Protein AF-A0A8E2DG62-F1 (afdb_monomer_lite)

Sequence (122 aa):
MPTDIDVSTGKCPVEGCCYVQAKGRSPDFKRHLATHTAALVPDKWICCGLPIQDARERGVHVSRDTVPREYEGIPMVGGCGQRFSRQDALKRHLDQGKGCIGKVDAPYLRGNQEKSAEKKSR

pLDDT: mean 80.9, std 11.8, range [37.38, 93.19]

Foldseek 3Di:
DDDDDPCPFQADPDPPDRDRDPPSPPVVSVLVNCVVCVVVDPQLAWLQAAFPVVCVVVVNDDDPPFQFDDDPNTTGDQGPGDGDSDLVVSVVVVVVDPRGRHDSCDCSRNNNVVVVVVVVVD

Organism: NCBI:txid1052685

Structure (mmCIF, N/CA/C/O backbone):
data_AF-A0A8E2DG62-F1
#
_entry.id   AF-A0A8E2DG62-F1
#
loop_
_atom_site.group_PDB
_atom_site.id
_atom_site.type_symbol
_atom_site.label_atom_id
_atom_site.label_alt_id
_atom_site.label_comp_id
_atom_site.label_asym_id
_atom_site.label_entity_id
_atom_site.label_seq_id
_atom_site.pdbx_PDB_ins_code
_atom_site.Cartn_x
_atom_site.Cartn_y
_atom_site.Cartn_z
_atom_site.occupancy
_atom_site.B_iso_or_equiv
_atom_site.auth_seq_id
_atom_site.auth_comp_id
_atom_site.auth_asym_id
_atom_site.auth_atom_id
_atom_site.pdbx_PDB_model_num
ATOM 1 N N . MET A 1 1 ? 12.769 13.990 -26.063 1.00 37.38 1 MET A N 1
ATOM 2 C CA . MET A 1 1 ? 13.440 12.802 -26.625 1.00 37.38 1 MET A CA 1
ATOM 3 C C . MET A 1 1 ? 12.418 11.668 -26.672 1.00 37.38 1 MET A C 1
ATOM 5 O O . MET A 1 1 ? 12.280 10.979 -25.669 1.00 37.38 1 MET A O 1
ATOM 9 N N . PRO A 1 2 ? 11.606 11.546 -27.735 1.00 59.84 2 PRO A N 1
ATOM 10 C CA . PRO A 1 2 ? 10.681 10.432 -27.895 1.00 59.84 2 PRO A CA 1
ATOM 11 C C . PRO A 1 2 ? 11.315 9.375 -28.806 1.00 59.84 2 PRO A C 1
ATOM 13 O O . PRO A 1 2 ? 11.714 9.691 -29.922 1.00 59.84 2 PRO A O 1
ATOM 16 N N . THR A 1 3 ? 11.403 8.134 -28.343 1.00 46.22 3 THR A N 1
ATOM 17 C CA . THR A 1 3 ? 11.616 6.984 -29.228 1.00 46.22 3 THR A CA 1
ATOM 18 C C . THR A 1 3 ? 10.725 5.857 -28.752 1.00 46.22 3 THR A C 1
ATOM 20 O O . THR A 1 3 ? 10.781 5.430 -27.597 1.00 46.22 3 THR A O 1
ATOM 23 N N . ASP A 1 4 ? 9.858 5.470 -29.666 1.00 46.81 4 ASP A N 1
ATOM 24 C CA . ASP A 1 4 ? 8.853 4.433 -29.609 1.00 46.81 4 ASP A CA 1
ATOM 25 C C . ASP A 1 4 ? 9.360 3.157 -28.925 1.00 46.81 4 ASP A C 1
ATOM 27 O O . ASP A 1 4 ? 10.422 2.620 -29.238 1.00 46.81 4 ASP A O 1
ATOM 31 N N . ILE A 1 5 ? 8.588 2.673 -27.952 1.00 52.69 5 ILE A N 1
ATOM 32 C CA . ILE A 1 5 ? 8.868 1.424 -27.248 1.00 52.69 5 ILE A CA 1
ATOM 33 C C . ILE A 1 5 ? 8.535 0.291 -28.224 1.00 52.69 5 ILE A C 1
ATOM 35 O O . ILE A 1 5 ? 7.367 -0.071 -28.370 1.00 52.69 5 ILE A O 1
ATOM 39 N N . ASP A 1 6 ? 9.537 -0.268 -28.905 1.00 52.50 6 ASP A N 1
ATOM 40 C CA . ASP A 1 6 ? 9.357 -1.470 -29.722 1.00 52.50 6 ASP A CA 1
ATOM 41 C C . ASP A 1 6 ? 9.124 -2.686 -28.810 1.00 52.50 6 ASP A C 1
ATOM 43 O O . ASP A 1 6 ? 10.039 -3.365 -28.347 1.00 52.50 6 ASP A O 1
ATOM 47 N N . VAL A 1 7 ? 7.851 -2.954 -28.514 1.00 53.94 7 VAL A N 1
ATOM 48 C CA . VAL A 1 7 ? 7.387 -4.100 -27.711 1.00 53.94 7 VAL A CA 1
ATOM 49 C C . VAL A 1 7 ? 7.523 -5.432 -28.487 1.00 53.94 7 VAL A C 1
ATOM 51 O O . VAL A 1 7 ? 7.083 -6.472 -28.002 1.00 53.94 7 VAL A O 1
ATOM 54 N N . SER A 1 8 ? 8.134 -5.457 -29.681 1.00 56.84 8 SER A N 1
ATOM 55 C CA . SER A 1 8 ? 8.142 -6.643 -30.556 1.00 56.84 8 SER A CA 1
ATOM 56 C C . SER A 1 8 ? 9.159 -7.722 -30.147 1.00 56.84 8 SER A C 1
ATOM 58 O O . SER A 1 8 ? 8.925 -8.907 -30.379 1.00 56.84 8 SER A O 1
ATOM 60 N N . THR A 1 9 ? 10.252 -7.355 -29.466 1.00 66.50 9 THR A N 1
ATOM 61 C CA . THR A 1 9 ? 11.336 -8.294 -29.095 1.00 66.50 9 THR A CA 1
ATOM 62 C C . THR A 1 9 ? 11.277 -8.802 -27.651 1.00 66.50 9 THR A C 1
ATOM 64 O O . THR A 1 9 ? 12.061 -9.672 -27.267 1.00 66.50 9 THR A O 1
ATOM 67 N N . GLY A 1 10 ? 10.376 -8.262 -26.822 1.00 68.50 10 GLY A N 1
ATOM 68 C CA . GLY A 1 10 ? 10.283 -8.593 -25.395 1.00 68.50 10 GLY A CA 1
ATOM 69 C C . GLY A 1 10 ? 11.506 -8.178 -24.561 1.00 68.50 10 GLY A C 1
ATOM 70 O O . GLY A 1 10 ? 11.588 -8.544 -23.387 1.00 68.50 10 GLY A O 1
ATOM 71 N N . LYS A 1 11 ? 12.464 -7.440 -25.137 1.00 82.62 11 LYS A N 1
ATOM 72 C CA . LYS A 1 11 ? 13.633 -6.897 -24.432 1.00 82.62 11 LYS A CA 1
ATOM 73 C C . LYS A 1 11 ? 13.261 -5.611 -23.706 1.00 82.62 11 LYS A C 1
ATOM 75 O O . LYS A 1 11 ? 12.497 -4.805 -24.226 1.00 82.62 11 LYS A O 1
ATOM 80 N N . CYS A 1 12 ? 13.796 -5.418 -22.504 1.00 83.88 12 CYS A N 1
ATOM 81 C CA . CYS A 1 12 ? 13.637 -4.155 -21.794 1.00 83.88 12 CYS A CA 1
ATOM 82 C C . CYS A 1 12 ? 14.317 -3.014 -22.580 1.00 83.88 12 CYS A C 1
ATOM 84 O O . CYS A 1 12 ? 15.464 -3.186 -22.986 1.00 83.88 12 CYS A O 1
ATOM 86 N N . PRO A 1 13 ? 13.654 -1.859 -22.777 1.00 83.12 13 PRO A N 1
ATOM 87 C CA . PRO A 1 13 ? 14.220 -0.706 -23.476 1.00 83.12 13 PRO A CA 1
ATOM 88 C C . PRO A 1 13 ? 15.139 0.149 -22.587 1.00 83.12 13 PRO A C 1
ATOM 90 O O . PRO A 1 13 ? 15.625 1.183 -23.028 1.00 83.12 13 PRO A O 1
ATOM 93 N N . VAL A 1 14 ? 15.322 -0.211 -21.312 1.00 83.50 14 VAL A N 1
ATOM 94 C CA . VAL A 1 14 ? 16.161 0.562 -20.392 1.00 83.50 14 VAL A CA 1
ATOM 95 C C . VAL A 1 14 ? 17.626 0.205 -20.609 1.00 83.50 14 VAL A C 1
ATOM 97 O O . VAL A 1 14 ? 18.018 -0.951 -20.444 1.00 83.50 14 VAL A O 1
ATOM 100 N N . GLU A 1 15 ? 18.432 1.217 -20.922 1.00 82.00 15 GLU A N 1
ATOM 101 C CA . GLU A 1 15 ? 19.881 1.097 -21.078 1.00 82.00 15 GLU A CA 1
ATOM 102 C C . GLU A 1 15 ? 20.523 0.423 -19.856 1.00 82.00 15 GLU A C 1
ATOM 104 O O .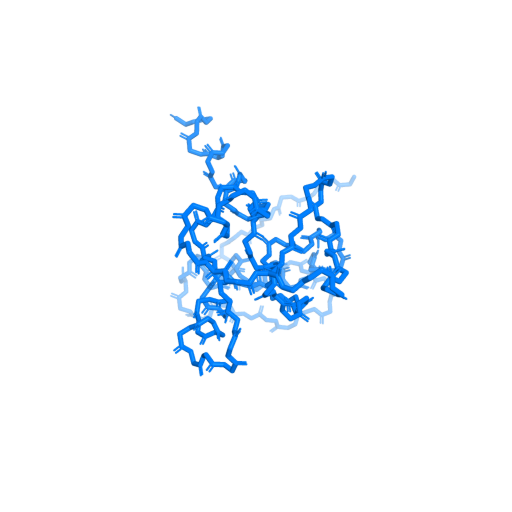 GLU A 1 15 ? 20.283 0.798 -18.706 1.00 82.00 15 GLU A O 1
ATOM 109 N N . GLY A 1 16 ? 21.325 -0.615 -20.104 1.00 83.12 16 GLY A N 1
ATOM 110 C CA . GLY A 1 16 ? 21.957 -1.424 -19.057 1.00 83.12 16 GLY A CA 1
ATOM 111 C C . GLY A 1 16 ? 21.060 -2.499 -18.426 1.00 83.12 16 GLY A C 1
ATOM 112 O O . GLY A 1 16 ? 21.520 -3.229 -17.547 1.00 83.12 16 GLY A O 1
ATOM 113 N N . CYS A 1 17 ? 19.805 -2.653 -18.864 1.00 84.94 17 CYS A N 1
ATOM 114 C CA . CYS A 1 17 ? 18.937 -3.739 -18.417 1.00 84.94 17 CYS A CA 1
ATOM 115 C C . CYS A 1 17 ? 18.958 -4.932 -19.385 1.00 84.94 17 CYS A C 1
ATOM 117 O O . CYS A 1 17 ? 18.419 -4.875 -20.486 1.00 84.94 17 CYS A O 1
ATOM 119 N N . CYS A 1 18 ? 19.489 -6.072 -18.940 1.00 84.00 18 CYS A N 1
ATOM 120 C CA . CYS A 1 18 ? 19.540 -7.302 -19.742 1.00 84.00 18 CYS A CA 1
ATOM 121 C C . CYS A 1 18 ? 18.248 -8.145 -19.689 1.00 84.00 18 CYS A C 1
ATOM 123 O O . CYS A 1 18 ? 18.263 -9.324 -20.047 1.00 84.00 18 CYS A O 1
ATOM 125 N N . TYR A 1 19 ? 17.135 -7.600 -19.190 1.00 83.00 19 TYR A N 1
ATOM 126 C CA . TYR A 1 19 ? 15.902 -8.369 -19.036 1.00 83.00 19 TYR A CA 1
ATOM 127 C C . TYR A 1 19 ? 15.232 -8.636 -20.386 1.00 83.00 19 TYR A C 1
ATOM 129 O O . TYR A 1 19 ? 14.958 -7.715 -21.157 1.00 83.00 19 TYR A O 1
ATOM 137 N N . VAL A 1 20 ? 14.901 -9.905 -20.635 1.00 82.75 20 VAL A N 1
ATOM 138 C CA . VAL A 1 20 ? 14.165 -10.347 -21.824 1.00 82.75 20 VAL A CA 1
ATOM 139 C C . VAL A 1 20 ? 12.993 -11.220 -21.401 1.00 82.75 20 VAL A C 1
ATOM 141 O O . VAL A 1 20 ? 13.143 -12.216 -20.689 1.00 82.75 20 VAL A O 1
ATOM 144 N N . GLN A 1 21 ? 11.797 -10.851 -21.843 1.00 77.31 21 GLN A N 1
ATOM 145 C CA . GLN A 1 21 ? 10.563 -11.522 -21.484 1.00 77.31 21 GLN A CA 1
ATOM 146 C C . GLN A 1 21 ? 10.304 -12.725 -22.399 1.00 77.31 21 GLN A C 1
ATOM 148 O O . GLN A 1 21 ? 9.565 -12.646 -23.372 1.00 77.31 21 GLN A O 1
ATOM 153 N N . ALA A 1 22 ? 10.873 -13.879 -22.049 1.00 72.00 22 ALA A N 1
ATOM 154 C CA . ALA A 1 22 ? 10.855 -15.080 -22.895 1.00 72.00 22 ALA A CA 1
ATOM 155 C C . ALA A 1 22 ? 9.456 -15.632 -23.253 1.00 72.00 22 ALA A C 1
ATOM 157 O O . ALA A 1 22 ? 9.323 -16.392 -24.204 1.00 72.00 22 ALA A O 1
ATOM 158 N N . LYS A 1 23 ? 8.412 -15.303 -22.476 1.00 70.19 23 LYS A N 1
ATOM 159 C CA . LYS A 1 23 ? 7.073 -15.918 -22.59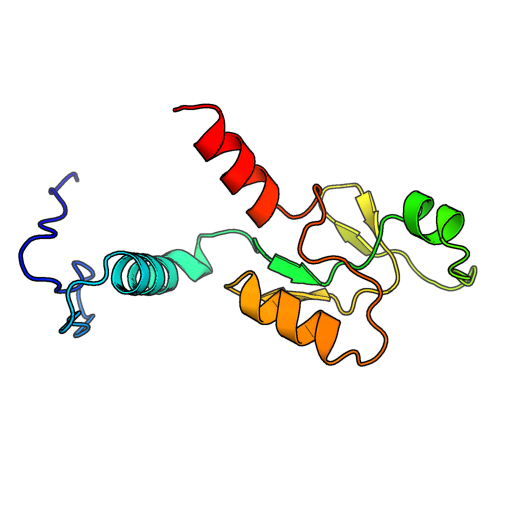4 1.00 70.19 23 LYS A CA 1
ATOM 160 C C . LYS A 1 23 ? 5.980 -14.980 -23.121 1.00 70.19 23 LYS A C 1
ATOM 162 O O . LYS A 1 23 ? 4.810 -15.336 -23.020 1.00 70.19 23 LYS A O 1
ATOM 167 N N . GLY A 1 24 ? 6.312 -13.771 -23.584 1.00 67.75 24 GLY A N 1
ATOM 168 C CA . GLY A 1 24 ? 5.364 -12.827 -24.212 1.00 67.75 24 GLY A CA 1
ATOM 169 C C . GLY A 1 24 ? 4.171 -12.344 -23.359 1.00 67.75 24 GLY A C 1
ATOM 170 O O . GLY A 1 24 ? 3.375 -11.525 -23.804 1.00 67.75 24 GLY A O 1
ATOM 171 N N . ARG A 1 25 ? 4.014 -12.818 -22.116 1.00 74.00 25 ARG A N 1
ATOM 172 C CA . ARG A 1 25 ? 3.050 -12.302 -21.132 1.00 74.00 25 ARG A CA 1
ATOM 173 C C . ARG A 1 25 ? 3.282 -10.822 -20.812 1.00 74.00 25 ARG A C 1
ATOM 175 O O . ARG A 1 25 ? 4.023 -10.492 -19.887 1.00 74.00 25 ARG A O 1
ATOM 182 N N . SER A 1 26 ? 2.541 -9.954 -21.487 1.00 75.62 26 SER A N 1
ATOM 183 C CA . SER A 1 26 ? 2.559 -8.501 -21.292 1.00 75.62 26 SER A CA 1
ATOM 184 C C . SER A 1 26 ? 2.490 -8.043 -19.819 1.00 75.62 26 SER A C 1
ATOM 186 O O . SER A 1 26 ? 3.162 -7.066 -19.487 1.00 75.62 26 SER A O 1
ATOM 188 N N . PRO A 1 27 ? 1.756 -8.713 -18.895 1.00 78.12 27 PRO A N 1
ATOM 189 C CA . PRO A 1 27 ? 1.754 -8.332 -17.479 1.00 78.12 27 PRO A CA 1
ATOM 190 C C . PRO A 1 27 ? 3.120 -8.448 -16.790 1.00 78.12 27 PRO A C 1
ATOM 192 O O . PRO A 1 27 ? 3.457 -7.609 -15.955 1.00 78.12 27 PRO A O 1
ATOM 195 N N . ASP A 1 28 ? 3.920 -9.462 -17.136 1.00 79.50 28 ASP A N 1
ATOM 196 C CA . ASP A 1 28 ? 5.255 -9.644 -16.558 1.00 79.50 28 ASP A CA 1
ATOM 197 C C . ASP A 1 28 ? 6.220 -8.569 -17.057 1.00 79.50 28 ASP A C 1
ATOM 199 O O . ASP A 1 28 ? 6.987 -8.022 -16.265 1.00 79.50 28 ASP A O 1
ATOM 203 N N . PHE A 1 29 ? 6.129 -8.214 -18.340 1.00 81.94 29 PHE A N 1
ATOM 204 C CA . PHE A 1 29 ? 6.944 -7.152 -18.919 1.00 81.94 29 PHE A CA 1
ATOM 205 C C . PHE A 1 29 ? 6.588 -5.777 -18.353 1.00 81.94 29 PHE A C 1
ATOM 207 O O . PHE A 1 29 ? 7.471 -5.055 -17.900 1.00 81.94 29 PHE A O 1
ATOM 214 N N . LYS A 1 30 ? 5.293 -5.443 -18.249 1.00 80.56 30 LYS A N 1
ATOM 215 C CA . LYS A 1 30 ? 4.846 -4.205 -17.585 1.00 80.56 30 LYS A CA 1
ATOM 216 C C . LYS A 1 30 ? 5.334 -4.124 -16.137 1.00 80.56 30 LYS A C 1
ATOM 218 O O . LYS A 1 30 ? 5.801 -3.076 -15.700 1.00 80.56 30 LYS A O 1
ATOM 223 N N . ARG A 1 31 ? 5.262 -5.233 -15.392 1.00 80.56 31 ARG A N 1
ATOM 224 C CA . ARG A 1 31 ? 5.777 -5.317 -14.015 1.00 80.56 31 ARG A CA 1
ATOM 225 C C . ARG A 1 31 ? 7.287 -5.102 -13.955 1.00 80.56 31 ARG A C 1
ATOM 227 O O . ARG A 1 31 ? 7.771 -4.463 -13.025 1.00 80.56 31 ARG A O 1
ATOM 234 N N . HIS A 1 32 ? 8.02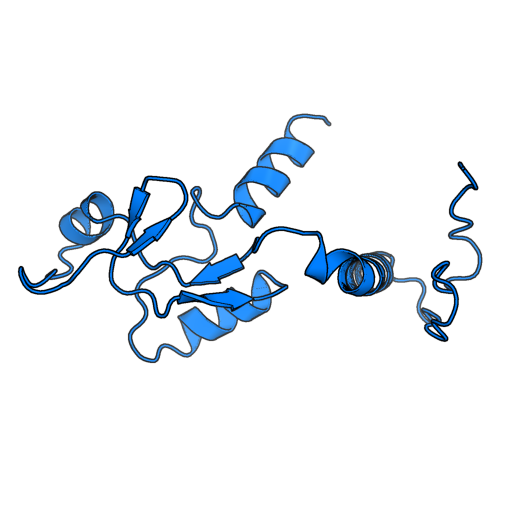3 -5.640 -14.920 1.00 85.25 32 HIS A N 1
ATOM 235 C CA . HIS A 1 32 ? 9.455 -5.418 -15.020 1.00 85.25 32 HIS A CA 1
ATOM 236 C C . HIS A 1 32 ? 9.774 -3.932 -15.251 1.00 85.25 32 HIS A C 1
ATOM 238 O O . HIS A 1 32 ? 10.504 -3.350 -14.453 1.00 85.25 32 HIS A O 1
ATOM 244 N N . LEU A 1 33 ? 9.145 -3.294 -16.245 1.00 82.19 33 LEU A N 1
ATOM 245 C CA . LEU A 1 33 ? 9.322 -1.861 -16.524 1.00 82.19 33 LEU A CA 1
ATOM 246 C C . LEU A 1 33 ? 9.018 -0.986 -15.301 1.00 82.19 33 LEU A C 1
ATOM 248 O O . LEU A 1 33 ? 9.763 -0.055 -15.003 1.00 82.19 33 LEU A O 1
ATOM 252 N N . ALA A 1 34 ? 7.982 -1.337 -14.533 1.00 79.88 34 ALA A N 1
ATOM 253 C CA . ALA A 1 34 ? 7.630 -0.627 -13.305 1.00 79.88 34 ALA A CA 1
ATOM 254 C C . ALA A 1 34 ? 8.743 -0.644 -12.238 1.00 79.88 34 ALA A C 1
ATOM 256 O O . ALA A 1 34 ? 8.749 0.219 -11.365 1.00 79.88 34 ALA A O 1
ATOM 257 N N . THR A 1 35 ? 9.692 -1.586 -12.303 1.00 82.44 35 THR A N 1
ATOM 258 C CA . THR A 1 35 ? 10.854 -1.628 -11.396 1.00 82.44 35 THR A CA 1
ATOM 259 C C . THR A 1 35 ? 11.828 -0.488 -11.687 1.00 82.44 35 THR A C 1
ATOM 261 O O . THR A 1 35 ? 12.392 0.079 -10.758 1.00 82.44 35 THR A O 1
ATOM 264 N N . HIS A 1 36 ? 11.975 -0.092 -12.953 1.00 83.62 36 HIS A N 1
ATOM 265 C CA . HIS A 1 36 ? 12.835 1.030 -13.336 1.00 83.62 36 HIS A CA 1
ATOM 266 C C . HIS A 1 36 ? 12.260 2.375 -12.899 1.00 83.62 36 HIS A C 1
ATOM 268 O O . HIS A 1 36 ? 12.996 3.270 -12.498 1.00 83.62 36 HIS A O 1
ATOM 274 N N . THR A 1 37 ? 10.935 2.502 -12.908 1.00 74.44 37 THR A N 1
ATOM 275 C CA . THR A 1 37 ? 10.253 3.709 -12.438 1.00 74.44 37 THR A CA 1
ATOM 276 C C . THR A 1 37 ? 9.911 3.657 -10.950 1.00 74.44 37 THR A C 1
ATOM 278 O O . THR A 1 37 ? 9.355 4.619 -10.439 1.00 74.44 37 THR A O 1
ATOM 281 N N . ALA A 1 38 ? 10.216 2.571 -10.230 1.00 69.56 38 ALA A N 1
ATOM 282 C CA . ALA A 1 38 ? 9.764 2.375 -8.849 1.00 69.56 38 ALA A CA 1
ATOM 283 C C . ALA A 1 38 ? 10.226 3.488 -7.897 1.00 69.56 38 ALA A C 1
ATOM 285 O O . ALA A 1 38 ? 9.485 3.854 -6.996 1.00 69.56 38 ALA A O 1
ATOM 286 N N . ALA A 1 39 ? 11.413 4.058 -8.125 1.00 66.25 39 ALA A N 1
ATOM 287 C CA . ALA A 1 39 ? 11.933 5.175 -7.333 1.00 66.25 39 ALA A CA 1
ATOM 288 C C . ALA A 1 39 ? 11.233 6.516 -7.624 1.00 66.25 39 ALA A C 1
ATOM 290 O O . ALA A 1 39 ? 11.225 7.405 -6.779 1.00 66.25 39 ALA A O 1
ATOM 291 N N . LEU A 1 40 ? 10.651 6.664 -8.817 1.00 67.81 40 LEU A N 1
ATOM 292 C CA . LEU A 1 40 ? 9.930 7.865 -9.253 1.00 67.81 40 LEU A CA 1
ATOM 293 C C . LEU A 1 40 ? 8.434 7.780 -8.950 1.00 67.81 40 LEU A C 1
ATOM 295 O O . LEU A 1 40 ? 7.712 8.772 -9.028 1.00 67.81 40 LEU A O 1
ATOM 299 N N . VAL A 1 41 ? 7.958 6.575 -8.652 1.00 66.00 41 VAL A N 1
ATOM 300 C CA . VAL A 1 41 ? 6.549 6.289 -8.480 1.00 66.00 41 VAL A CA 1
ATOM 301 C C . VAL A 1 41 ? 6.225 6.312 -6.985 1.00 66.00 41 VAL A C 1
ATOM 303 O O . VAL A 1 41 ? 6.809 5.551 -6.217 1.00 66.00 41 VAL A O 1
ATOM 306 N N . PRO A 1 42 ? 5.281 7.160 -6.559 1.00 66.56 42 PRO A N 1
ATOM 307 C CA . PRO A 1 42 ? 4.857 7.232 -5.167 1.00 66.56 42 PRO A CA 1
ATOM 308 C C . PRO A 1 42 ? 4.305 5.885 -4.683 1.00 66.56 42 PRO A C 1
ATOM 310 O O . PRO A 1 42 ? 3.744 5.120 -5.470 1.00 66.56 42 PRO A O 1
ATOM 313 N N . ASP A 1 43 ? 4.449 5.600 -3.386 1.00 72.25 43 ASP A N 1
ATOM 314 C CA . ASP A 1 43 ? 4.097 4.304 -2.794 1.00 72.25 43 ASP A CA 1
ATOM 315 C C . ASP A 1 43 ? 2.617 3.956 -2.982 1.00 72.25 43 ASP A C 1
ATOM 317 O O . ASP A 1 43 ? 1.745 4.343 -2.201 1.00 72.25 43 ASP A O 1
ATOM 321 N N . LYS A 1 44 ? 2.335 3.185 -4.035 1.00 84.94 44 LYS A N 1
ATOM 322 C CA . LYS A 1 44 ? 0.971 2.806 -4.422 1.00 84.94 44 LYS A CA 1
ATOM 323 C C . LYS A 1 44 ? 0.295 1.901 -3.400 1.00 84.94 44 LYS A C 1
ATOM 325 O O . LYS A 1 44 ? -0.925 1.949 -3.250 1.00 84.94 44 LYS A O 1
ATOM 330 N N . TRP A 1 45 ? 1.081 1.053 -2.738 1.00 90.12 45 TRP A N 1
ATOM 331 C CA . TRP A 1 45 ? 0.601 0.041 -1.804 1.00 90.12 45 TRP A CA 1
ATOM 332 C C . TRP A 1 45 ? 1.345 0.191 -0.487 1.00 90.12 45 TRP A C 1
ATOM 334 O O . TRP A 1 45 ? 2.471 -0.271 -0.339 1.00 90.12 45 TRP A O 1
ATOM 344 N N . ILE A 1 46 ? 0.715 0.839 0.482 1.00 91.31 46 ILE A N 1
ATOM 345 C CA . ILE A 1 46 ? 1.261 1.017 1.825 1.00 91.31 46 ILE A CA 1
ATOM 346 C C . ILE A 1 46 ? 0.315 0.390 2.842 1.00 91.31 46 ILE A C 1
ATOM 348 O O . ILE A 1 46 ? -0.904 0.499 2.728 1.00 91.31 46 ILE A O 1
ATOM 352 N N . CYS A 1 47 ? 0.865 -0.268 3.859 1.00 92.56 47 CYS A N 1
ATOM 353 C CA . CYS A 1 47 ? 0.077 -0.712 5.002 1.00 92.56 47 CYS A CA 1
ATOM 354 C C . CYS A 1 47 ? -0.150 0.466 5.960 1.00 92.56 47 CYS A C 1
ATOM 356 O O . CYS A 1 47 ? 0.547 0.618 6.963 1.00 92.56 47 CYS A O 1
ATOM 358 N N . CYS A 1 48 ? -1.109 1.332 5.634 1.00 91.00 48 CYS A N 1
ATOM 359 C CA . CYS A 1 48 ? -1.486 2.469 6.477 1.00 91.00 48 CYS A CA 1
ATOM 360 C C . CYS A 1 48 ? -2.543 2.117 7.537 1.00 91.00 48 CYS A C 1
ATOM 362 O O . CYS A 1 48 ? -2.720 2.879 8.478 1.00 91.00 48 CYS A O 1
ATOM 364 N N . GLY A 1 49 ? -3.171 0.940 7.455 1.00 92.25 49 GLY A N 1
ATOM 365 C CA . GLY A 1 49 ? -4.213 0.515 8.392 1.00 92.25 49 GLY A CA 1
ATOM 366 C C . GLY A 1 49 ? -5.598 0.966 7.933 1.00 92.25 49 GLY A C 1
ATOM 367 O O . GLY A 1 49 ? -5.891 0.883 6.737 1.00 92.25 49 GLY A O 1
ATOM 368 N N . LEU A 1 50 ? -6.438 1.408 8.868 1.00 92.50 50 LEU A N 1
ATOM 369 C CA . LEU A 1 50 ? -7.781 1.942 8.606 1.00 92.50 50 LEU A CA 1
ATOM 370 C C . LEU A 1 50 ? -7.879 3.412 9.035 1.00 92.50 50 LEU A C 1
ATOM 372 O O . LEU A 1 50 ? -7.206 3.792 9.997 1.00 92.50 50 LEU A O 1
ATOM 376 N N . PRO A 1 51 ? -8.735 4.224 8.387 1.00 93.19 51 PRO A N 1
ATOM 377 C CA . PRO A 1 51 ? -9.116 5.530 8.911 1.00 93.19 51 PRO A CA 1
ATOM 378 C C . PRO A 1 51 ? -9.673 5.393 10.330 1.00 93.19 51 PRO A C 1
ATOM 380 O O . PRO A 1 51 ? -10.333 4.402 10.647 1.00 93.19 51 PRO A O 1
ATOM 383 N N . ILE A 1 52 ? -9.441 6.386 11.193 1.00 90.88 52 ILE A N 1
ATOM 384 C CA . ILE A 1 52 ? -9.944 6.346 12.581 1.00 90.88 52 ILE A CA 1
ATOM 385 C C . ILE A 1 52 ? -11.463 6.134 12.632 1.00 90.88 52 ILE A C 1
ATOM 387 O O . ILE A 1 52 ? -11.946 5.419 13.509 1.00 90.88 52 ILE A O 1
ATOM 391 N N . GLN A 1 53 ? -12.209 6.753 11.714 1.00 88.75 53 GLN A N 1
ATOM 392 C CA . GLN A 1 53 ? -13.666 6.616 11.643 1.00 88.75 53 GLN A CA 1
ATOM 393 C C . GLN A 1 53 ? -14.063 5.162 11.352 1.00 88.75 53 GLN A C 1
ATOM 395 O O . GLN A 1 53 ? -14.704 4.540 12.196 1.00 88.75 53 GLN A O 1
ATOM 400 N N . ASP A 1 54 ? -13.558 4.573 10.266 1.00 90.56 54 ASP A N 1
ATOM 401 C CA . ASP A 1 54 ? -13.777 3.162 9.922 1.00 90.56 54 ASP A CA 1
ATOM 402 C C . ASP A 1 54 ? -13.335 2.194 11.031 1.00 90.56 54 ASP A C 1
ATOM 404 O O . ASP A 1 54 ? -13.972 1.166 11.267 1.00 90.56 54 ASP A O 1
ATOM 408 N N . ALA A 1 55 ? -12.217 2.486 11.705 1.00 89.56 55 ALA A N 1
ATOM 409 C CA . ALA A 1 55 ? -11.724 1.667 12.808 1.00 89.56 55 ALA A CA 1
ATOM 410 C C . ALA A 1 55 ? -12.729 1.653 13.972 1.00 89.56 55 ALA A C 1
ATOM 412 O O . ALA A 1 55 ? -13.041 0.584 14.500 1.00 89.56 55 ALA A O 1
ATOM 413 N N . ARG A 1 56 ? -13.293 2.817 14.324 1.00 88.25 56 ARG A N 1
ATOM 414 C CA . ARG A 1 56 ? -14.332 2.937 15.360 1.00 88.25 56 ARG A CA 1
ATOM 415 C C . ARG A 1 56 ? -15.623 2.230 14.966 1.00 88.25 56 ARG A C 1
ATOM 417 O O . ARG A 1 56 ? -16.175 1.507 15.788 1.00 88.25 56 ARG A O 1
ATOM 424 N N . GLU A 1 57 ? -16.072 2.388 13.724 1.00 88.81 57 GLU A N 1
ATOM 425 C CA . GLU A 1 57 ? -17.281 1.725 13.209 1.00 88.81 57 GLU A CA 1
ATOM 426 C C . GLU A 1 57 ? -17.178 0.197 13.259 1.00 88.81 57 GLU A C 1
ATOM 428 O O . GLU A 1 57 ? -18.168 -0.500 13.464 1.00 88.81 57 GLU A O 1
ATOM 433 N N . ARG A 1 58 ? -15.961 -0.336 13.131 1.00 85.94 58 ARG A N 1
ATOM 434 C CA . ARG A 1 58 ? -15.677 -1.773 13.236 1.00 85.94 58 ARG A CA 1
ATOM 435 C C . ARG A 1 58 ? -15.453 -2.265 14.662 1.00 85.94 58 ARG A C 1
ATOM 437 O O . ARG A 1 58 ? -15.119 -3.432 14.845 1.00 85.94 58 ARG A O 1
ATOM 444 N N . GLY A 1 59 ? -15.584 -1.392 15.658 1.00 85.75 59 GLY A N 1
ATOM 445 C CA . GLY A 1 59 ? -15.329 -1.730 17.056 1.00 85.75 59 GLY A CA 1
ATOM 446 C C . GLY A 1 59 ? -13.850 -1.960 17.378 1.00 85.75 59 GLY A C 1
ATOM 447 O O . GLY A 1 59 ? -13.539 -2.571 18.399 1.00 85.75 59 GLY A O 1
ATOM 448 N N . VAL A 1 60 ? -12.920 -1.486 16.540 1.00 84.31 60 VAL A N 1
ATOM 449 C CA . VAL A 1 60 ? -11.491 -1.535 16.863 1.00 84.31 60 VAL A CA 1
ATOM 450 C C . VAL A 1 60 ? -11.216 -0.521 17.967 1.00 84.31 60 VAL A C 1
ATOM 452 O O . VAL A 1 60 ? -11.412 0.684 17.790 1.00 84.31 60 VAL A O 1
ATOM 455 N N . HIS A 1 61 ? -10.739 -1.005 19.113 1.00 81.50 61 HIS A N 1
ATOM 456 C CA . HIS A 1 61 ? -10.371 -0.133 20.217 1.00 81.50 61 HIS A CA 1
ATOM 457 C C . HIS A 1 61 ? -9.055 0.584 19.905 1.00 81.50 61 HIS A C 1
ATOM 459 O O . HIS A 1 61 ? -7.968 0.021 20.015 1.00 81.50 61 HIS A O 1
ATOM 465 N N . VAL A 1 62 ? -9.163 1.843 19.490 1.00 79.38 62 VAL A N 1
ATOM 466 C CA . VAL A 1 62 ? -8.015 2.730 19.308 1.00 79.38 62 VAL A CA 1
ATOM 467 C C . VAL A 1 62 ? -7.722 3.379 20.657 1.00 79.38 62 VAL A C 1
ATOM 469 O O . VAL A 1 62 ? -8.493 4.229 21.105 1.00 79.38 62 VAL A O 1
ATOM 472 N N . SER A 1 63 ? -6.629 2.972 21.314 1.00 79.69 63 SER A N 1
ATOM 473 C CA . SER A 1 63 ? -6.187 3.618 22.559 1.00 79.69 63 SER A CA 1
ATOM 474 C C . SER A 1 63 ? -5.966 5.113 22.324 1.00 79.69 63 SER A C 1
ATOM 476 O O . SER A 1 63 ? -5.502 5.501 21.249 1.00 79.69 63 SER A O 1
ATOM 478 N N . ARG A 1 64 ? -6.240 5.946 23.334 1.00 76.19 64 ARG A N 1
ATOM 479 C CA . ARG A 1 64 ? -5.959 7.392 23.292 1.00 76.19 64 ARG A CA 1
ATOM 480 C C . ARG A 1 64 ? -4.479 7.703 23.073 1.00 76.19 64 ARG A C 1
ATOM 482 O O . ARG A 1 64 ? -4.174 8.725 22.473 1.00 76.19 64 ARG A O 1
ATOM 489 N N . ASP A 1 65 ? -3.596 6.799 23.486 1.00 80.81 65 ASP A N 1
ATOM 490 C CA . ASP A 1 65 ? -2.146 6.926 23.299 1.00 80.81 65 ASP A CA 1
ATOM 491 C C . ASP A 1 65 ? -1.695 6.511 21.889 1.00 80.81 65 ASP A C 1
ATOM 493 O O . ASP A 1 65 ? -0.530 6.660 21.523 1.00 80.81 65 ASP A O 1
ATOM 497 N N . THR A 1 66 ? -2.611 5.973 21.075 1.00 81.50 66 THR A N 1
ATOM 498 C CA . THR A 1 66 ? -2.317 5.622 19.686 1.00 81.50 66 THR A CA 1
ATOM 499 C C . THR A 1 66 ? -2.141 6.903 18.892 1.00 81.50 66 THR A C 1
ATOM 501 O O . THR A 1 66 ? -3.119 7.579 18.580 1.00 81.50 66 THR A O 1
ATOM 504 N N . VAL A 1 67 ? -0.903 7.214 18.518 1.00 85.19 67 VAL A N 1
ATOM 505 C CA . VAL A 1 67 ? -0.610 8.316 17.600 1.00 85.19 67 VAL A CA 1
ATOM 506 C C . VAL A 1 67 ? -1.023 7.895 16.185 1.00 85.19 67 VAL A C 1
ATOM 508 O O . VAL A 1 67 ? -0.428 6.960 15.636 1.00 85.19 67 VAL A O 1
ATOM 511 N N . PRO A 1 68 ? -2.034 8.538 15.573 1.00 89.25 68 PRO A N 1
ATOM 512 C CA . PRO A 1 68 ? -2.437 8.216 14.214 1.00 89.25 68 PRO A CA 1
ATOM 513 C C . PRO A 1 68 ? -1.337 8.596 13.229 1.00 89.25 68 PRO A C 1
ATOM 515 O O . PRO A 1 68 ? -0.694 9.638 13.359 1.00 89.25 68 PRO A O 1
ATOM 518 N N . ARG A 1 69 ? -1.147 7.769 12.204 1.00 89.69 69 ARG A N 1
ATOM 519 C CA . ARG A 1 69 ? -0.278 8.111 11.080 1.00 89.69 69 ARG A CA 1
ATOM 520 C C . ARG A 1 69 ? -1.099 8.852 10.038 1.00 89.69 69 ARG A C 1
ATOM 522 O O . ARG A 1 69 ? -2.128 8.348 9.600 1.00 89.69 69 ARG A O 1
ATOM 529 N N . GLU A 1 70 ? -0.611 9.997 9.589 1.00 90.69 70 GLU A N 1
ATOM 530 C CA . GLU A 1 70 ? -1.209 10.683 8.450 1.00 90.69 70 GLU A CA 1
ATOM 531 C C . GLU A 1 70 ? -0.836 9.977 7.138 1.00 90.69 70 GLU A C 1
ATOM 533 O O . GLU A 1 70 ? 0.331 9.647 6.894 1.00 90.69 70 GLU A O 1
ATOM 538 N N . TYR A 1 71 ? -1.835 9.728 6.294 1.00 89.81 71 TYR A N 1
ATOM 539 C CA . TYR A 1 71 ? -1.665 9.233 4.933 1.00 89.81 71 TYR A CA 1
ATOM 540 C C . TYR A 1 71 ? -2.591 10.009 3.996 1.00 89.81 71 TYR A C 1
ATOM 542 O O . TYR A 1 71 ? -3.807 9.927 4.132 1.00 89.81 71 TYR A O 1
ATOM 550 N N . GLU A 1 72 ? -2.008 10.783 3.076 1.00 86.75 72 GLU A N 1
ATOM 551 C CA . GLU A 1 72 ? -2.743 11.687 2.171 1.00 86.75 72 GLU A CA 1
ATOM 552 C C . GLU A 1 72 ? -3.757 12.593 2.910 1.00 86.75 72 GLU A C 1
ATOM 554 O O . GLU A 1 72 ? -4.869 12.813 2.441 1.00 86.75 72 GLU A O 1
ATOM 559 N N . GLY A 1 73 ? -3.387 13.099 4.095 1.00 87.69 73 GLY A N 1
ATOM 560 C CA . GLY A 1 73 ? -4.252 13.942 4.934 1.00 87.69 73 GLY A CA 1
ATOM 561 C C . GLY A 1 73 ? -5.308 13.185 5.750 1.00 87.69 73 GLY A C 1
ATOM 562 O O . GLY A 1 73 ? -6.059 13.804 6.500 1.00 87.69 73 GLY A O 1
ATOM 563 N N . ILE A 1 74 ? -5.372 11.854 5.645 1.00 90.62 74 ILE A N 1
ATOM 564 C CA . ILE A 1 74 ? -6.301 11.019 6.412 1.00 90.62 74 ILE A CA 1
ATOM 565 C C . ILE A 1 74 ? -5.569 10.438 7.630 1.00 90.62 74 ILE A C 1
ATOM 567 O O . ILE A 1 74 ? -4.501 9.840 7.471 1.00 90.62 74 ILE A O 1
ATOM 571 N N . PRO A 1 75 ? -6.114 10.574 8.852 1.00 92.12 75 PRO A N 1
ATOM 572 C CA . PRO A 1 75 ? -5.533 9.958 10.036 1.00 92.12 75 PRO A CA 1
ATOM 573 C C . PRO A 1 75 ? -5.856 8.457 10.082 1.00 92.12 75 PRO A C 1
ATOM 575 O O . PRO A 1 75 ? -7.020 8.049 10.158 1.00 92.12 75 PRO A O 1
ATOM 578 N N . MET A 1 76 ? -4.806 7.636 10.067 1.00 93.19 76 MET A N 1
ATOM 579 C CA . MET A 1 76 ? -4.874 6.178 9.971 1.00 93.19 76 MET A CA 1
ATOM 580 C C . MET A 1 76 ? -4.331 5.486 11.226 1.00 93.19 76 MET A C 1
ATOM 582 O O . MET A 1 76 ? -3.406 5.980 11.875 1.00 93.19 76 MET A O 1
ATOM 586 N N . VAL A 1 77 ? -4.867 4.306 11.547 1.00 93.00 77 VAL A N 1
ATOM 587 C CA . VAL A 1 77 ? -4.500 3.504 12.728 1.00 93.00 77 VAL A CA 1
ATOM 588 C C . VAL A 1 77 ? -4.357 2.015 12.406 1.00 93.00 77 VAL A C 1
ATOM 590 O O . VAL A 1 77 ? -4.977 1.495 11.478 1.00 93.00 77 VAL A O 1
ATOM 593 N N . GLY A 1 78 ? -3.531 1.316 13.192 1.00 89.44 78 GLY A N 1
ATOM 594 C CA . GLY A 1 78 ? -3.345 -0.139 13.103 1.00 89.44 78 GLY A CA 1
ATOM 595 C C . GLY A 1 78 ? -2.662 -0.633 11.817 1.00 89.44 78 GLY A C 1
ATOM 596 O O . GLY A 1 78 ? -2.859 -1.776 11.406 1.00 89.44 78 GLY A O 1
ATOM 597 N N . GLY A 1 79 ? -1.875 0.224 11.160 1.00 90.44 79 GLY A N 1
ATOM 598 C CA . GLY A 1 79 ? -0.977 -0.141 10.062 1.00 90.44 79 GLY A CA 1
ATOM 599 C C . GLY A 1 79 ? 0.489 -0.121 10.493 1.00 90.44 79 GLY A C 1
ATOM 600 O O . GLY A 1 79 ? 0.870 0.638 11.381 1.00 90.44 79 GLY A O 1
ATOM 601 N N . CYS A 1 80 ? 1.333 -0.924 9.843 1.00 90.38 80 CYS A N 1
ATOM 602 C CA . CYS A 1 80 ? 2.773 -0.965 10.128 1.00 90.38 80 CYS A CA 1
ATOM 603 C C . CYS A 1 80 ? 3.594 0.072 9.338 1.00 90.38 80 CYS A C 1
ATOM 605 O O . CYS A 1 80 ? 4.783 0.244 9.592 1.00 90.38 80 CYS A O 1
ATOM 607 N N . GLY A 1 81 ? 2.994 0.744 8.351 1.00 88.19 81 GLY A N 1
ATOM 608 C CA . GLY A 1 81 ? 3.660 1.717 7.481 1.00 88.19 81 GLY A CA 1
ATOM 609 C C . GLY A 1 81 ? 4.582 1.115 6.416 1.00 88.19 81 GLY A C 1
ATOM 610 O O . GLY A 1 81 ? 5.219 1.870 5.682 1.00 88.19 81 GLY A O 1
ATOM 611 N N . GLN A 1 82 ? 4.663 -0.217 6.295 1.00 89.06 82 GLN A N 1
ATOM 612 C CA . GLN A 1 82 ? 5.482 -0.859 5.264 1.00 89.06 82 GLN A CA 1
ATOM 613 C C . GLN A 1 82 ? 4.952 -0.558 3.858 1.00 89.06 82 GLN A C 1
ATOM 615 O O . GLN A 1 82 ? 3.745 -0.614 3.600 1.00 89.06 82 GLN A O 1
ATOM 620 N N . ARG A 1 83 ? 5.886 -0.256 2.955 1.00 89.19 83 ARG A N 1
ATOM 621 C CA . ARG A 1 83 ? 5.643 0.052 1.545 1.00 89.19 83 ARG A CA 1
ATOM 622 C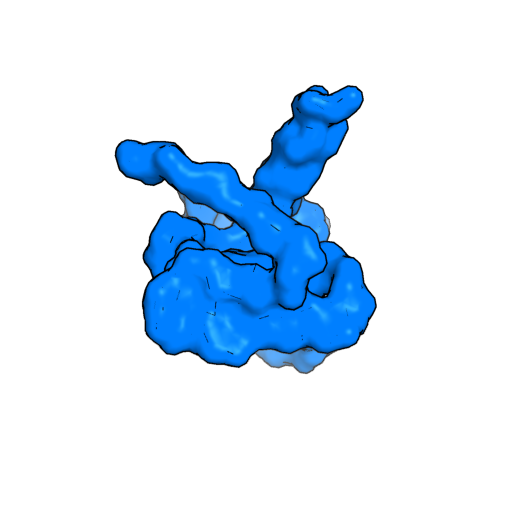 C . ARG A 1 83 ? 5.848 -1.202 0.705 1.00 89.19 83 ARG A C 1
ATOM 624 O O . ARG A 1 83 ? 6.789 -1.963 0.923 1.00 89.19 83 ARG A O 1
ATOM 631 N N . PHE A 1 84 ? 4.976 -1.398 -0.271 1.00 87.19 84 PHE A N 1
ATOM 632 C CA . PHE A 1 84 ? 4.990 -2.524 -1.186 1.00 87.19 84 PHE A CA 1
ATOM 633 C C . PHE A 1 84 ? 4.925 -2.013 -2.621 1.00 87.19 84 PHE A C 1
ATOM 635 O O . PHE A 1 84 ? 4.150 -1.125 -2.967 1.00 87.19 84 PHE A O 1
ATOM 642 N N . SER A 1 85 ? 5.699 -2.640 -3.501 1.00 81.00 85 SER A N 1
ATOM 643 C CA . SER A 1 85 ? 5.648 -2.339 -4.933 1.00 81.00 85 SER A CA 1
ATOM 644 C C . SER A 1 85 ? 4.385 -2.887 -5.608 1.00 81.00 85 SER A C 1
ATOM 646 O O . SER A 1 85 ? 4.058 -2.500 -6.729 1.00 81.00 85 SER A O 1
ATOM 648 N N . ARG A 1 86 ? 3.664 -3.807 -4.950 1.00 83.75 86 ARG A N 1
ATOM 649 C CA . ARG A 1 86 ? 2.563 -4.576 -5.545 1.00 83.75 86 ARG A CA 1
ATOM 650 C C . ARG A 1 86 ? 1.400 -4.791 -4.581 1.00 83.75 86 ARG A C 1
ATOM 652 O O . ARG A 1 86 ? 1.605 -5.049 -3.395 1.00 83.75 86 ARG A O 1
ATOM 659 N N . GLN A 1 87 ? 0.188 -4.821 -5.139 1.00 89.31 87 GLN A N 1
ATOM 660 C CA . GLN A 1 87 ? -1.038 -5.107 -4.391 1.00 89.31 87 GLN A CA 1
ATOM 661 C C . GLN A 1 87 ? -1.028 -6.503 -3.765 1.00 89.31 87 GLN A C 1
ATOM 663 O O . GLN A 1 87 ? -1.448 -6.663 -2.628 1.00 89.31 87 GLN A O 1
ATOM 668 N N . ASP A 1 88 ? -0.544 -7.522 -4.481 1.00 89.56 88 ASP A N 1
ATOM 669 C CA . ASP A 1 88 ? -0.516 -8.895 -3.964 1.00 89.56 88 ASP A CA 1
ATOM 670 C C . ASP A 1 88 ? 0.455 -9.068 -2.790 1.00 89.56 88 ASP A C 1
ATOM 672 O O . ASP A 1 88 ? 0.189 -9.865 -1.891 1.00 89.56 88 ASP A O 1
ATOM 676 N N . ALA A 1 89 ? 1.538 -8.287 -2.757 1.00 90.25 89 ALA A N 1
ATOM 677 C CA . ALA A 1 89 ? 2.461 -8.272 -1.630 1.00 90.25 89 ALA A CA 1
ATOM 678 C C . ALA A 1 89 ? 1.796 -7.655 -0.390 1.00 90.25 89 ALA A C 1
ATOM 680 O O . ALA A 1 89 ? 1.859 -8.247 0.686 1.00 90.25 89 ALA A O 1
ATOM 681 N N . LEU A 1 90 ? 1.075 -6.537 -0.561 1.00 92.12 90 LEU A N 1
ATOM 682 C CA . LEU A 1 90 ? 0.253 -5.958 0.504 1.00 92.12 90 LEU A CA 1
ATOM 683 C C . LEU A 1 90 ? -0.852 -6.927 0.953 1.00 92.12 90 LEU A C 1
ATOM 685 O O . LEU A 1 90 ? -1.060 -7.094 2.149 1.00 92.12 90 LEU A O 1
ATOM 689 N N . LYS A 1 91 ? -1.523 -7.610 0.016 1.00 92.88 91 LYS A N 1
ATOM 690 C CA . LYS A 1 91 ? -2.545 -8.616 0.336 1.00 92.88 91 LYS A CA 1
ATOM 691 C C . LYS A 1 91 ? -1.969 -9.704 1.236 1.00 92.88 91 LYS A C 1
ATOM 693 O O . LYS A 1 91 ? -2.482 -9.937 2.319 1.00 92.88 91 LYS A O 1
ATOM 698 N N . ARG A 1 92 ? -0.861 -10.319 0.814 1.00 92.69 92 ARG A N 1
ATOM 699 C CA . ARG A 1 92 ? -0.180 -11.360 1.593 1.00 92.69 92 ARG A CA 1
ATOM 700 C C . ARG A 1 92 ? 0.266 -10.852 2.960 1.00 92.69 92 ARG A C 1
ATOM 702 O O . ARG A 1 92 ? 0.176 -11.597 3.923 1.00 92.69 92 ARG A O 1
ATOM 709 N N . HIS A 1 93 ? 0.728 -9.606 3.049 1.00 92.44 93 HIS A N 1
ATOM 710 C CA . HIS A 1 93 ? 1.088 -8.986 4.322 1.00 92.44 93 HIS A CA 1
ATOM 711 C C . HIS A 1 93 ? -0.111 -8.889 5.280 1.00 92.44 93 HIS A C 1
ATOM 713 O O . HIS A 1 93 ? 0.023 -9.229 6.454 1.00 92.44 93 HIS A O 1
ATOM 719 N N . LEU A 1 94 ? -1.274 -8.462 4.780 1.00 91.19 94 LEU A N 1
ATOM 720 C CA . LEU A 1 94 ? -2.505 -8.381 5.569 1.00 91.19 94 LEU A CA 1
ATOM 721 C C . LEU A 1 94 ? -3.030 -9.777 5.943 1.00 91.19 94 LEU A C 1
ATOM 723 O O . LEU A 1 94 ? -3.381 -9.994 7.097 1.00 91.19 94 LEU A O 1
ATOM 727 N N . ASP A 1 95 ? -2.994 -10.733 5.009 1.00 90.19 95 ASP A N 1
ATOM 728 C CA . ASP A 1 95 ? -3.454 -12.114 5.222 1.00 90.19 95 ASP A CA 1
ATOM 729 C C . ASP A 1 95 ? -2.569 -12.875 6.234 1.00 90.19 95 ASP A C 1
ATOM 731 O O . ASP A 1 95 ? -3.065 -13.682 7.014 1.00 90.19 95 ASP A O 1
ATOM 735 N N . GLN A 1 96 ? -1.252 -12.630 6.237 1.00 86.56 96 GLN A N 1
ATOM 736 C CA . GLN A 1 96 ? -0.297 -13.268 7.161 1.00 86.56 96 GLN A CA 1
ATOM 737 C C . GLN A 1 96 ? -0.254 -12.601 8.547 1.00 86.56 96 GLN A C 1
ATOM 739 O O . GLN A 1 96 ? 0.322 -13.159 9.477 1.00 86.56 96 GLN A O 1
ATOM 744 N N . GLY A 1 97 ? -0.854 -11.414 8.676 1.00 66.94 97 GLY A N 1
ATOM 745 C CA . GLY A 1 97 ? -1.392 -10.853 9.914 1.00 66.94 97 GLY A CA 1
ATOM 746 C C . GLY A 1 97 ? -0.512 -10.899 11.166 1.00 66.94 97 GLY A C 1
ATOM 747 O O . GLY A 1 97 ? -0.826 -11.611 12.112 1.00 66.94 97 GLY A O 1
ATOM 748 N N . LYS A 1 98 ? 0.496 -10.022 11.272 1.00 68.50 98 LYS A N 1
ATOM 749 C CA . LYS A 1 98 ? 1.110 -9.651 12.571 1.00 68.50 98 LYS A CA 1
ATOM 750 C C . LYS A 1 98 ? 0.334 -8.524 13.287 1.00 68.50 98 LYS A C 1
ATOM 752 O O . LYS A 1 98 ? 0.947 -7.635 13.867 1.00 68.50 98 LYS A O 1
ATOM 757 N N . GLY A 1 99 ? -1.000 -8.501 13.184 1.00 80.44 99 GLY A N 1
ATOM 758 C CA . GLY A 1 99 ? -1.849 -7.490 13.840 1.00 80.44 99 GLY A CA 1
ATOM 759 C C . GLY A 1 99 ? -2.127 -6.201 13.048 1.00 80.44 99 GLY A C 1
ATOM 760 O O . GLY A 1 99 ? -2.550 -5.210 13.636 1.00 80.44 99 GLY A O 1
ATOM 761 N N . CYS A 1 100 ? -1.911 -6.185 11.727 1.00 90.06 100 CYS A N 1
ATOM 762 C CA . CYS A 1 100 ? -2.320 -5.056 10.879 1.00 90.06 100 CYS A CA 1
ATOM 763 C C . CYS A 1 100 ? -3.805 -5.163 10.500 1.00 90.06 100 CYS A C 1
ATOM 765 O O . CYS A 1 100 ? -4.242 -6.213 10.039 1.00 90.06 100 CYS A O 1
ATOM 767 N N . ILE A 1 101 ? -4.563 -4.072 10.637 1.00 89.06 101 ILE A N 1
ATOM 768 C CA . ILE A 1 101 ? -6.031 -4.056 10.432 1.00 89.06 101 ILE A CA 1
ATOM 769 C C . ILE A 1 101 ? -6.469 -3.491 9.071 1.00 89.06 101 ILE A C 1
ATOM 771 O O . ILE A 1 101 ? -7.661 -3.307 8.824 1.00 89.06 101 ILE A O 1
ATOM 775 N N . GLY A 1 102 ? -5.513 -3.163 8.199 1.00 88.44 102 GLY A N 1
ATOM 776 C CA . GLY A 1 102 ? -5.775 -2.528 6.907 1.00 88.44 102 GLY A CA 1
ATOM 777 C C . GLY A 1 102 ? -6.488 -3.425 5.891 1.00 88.44 102 GLY A C 1
ATOM 778 O O . GLY A 1 102 ? -6.644 -4.630 6.078 1.00 88.44 102 GLY A O 1
ATOM 779 N N . LYS A 1 103 ? -6.896 -2.820 4.771 1.00 89.38 103 LYS A N 1
ATOM 780 C CA . LYS A 1 103 ? -7.563 -3.492 3.648 1.00 89.38 103 LYS A CA 1
ATOM 781 C C . LYS A 1 103 ? -6.816 -3.259 2.338 1.00 89.38 103 LYS A C 1
ATOM 783 O O . LYS A 1 103 ? -6.414 -2.138 2.044 1.00 89.38 103 LYS A O 1
ATOM 788 N N . VAL A 1 104 ? -6.656 -4.309 1.531 1.00 91.56 104 VAL A N 1
ATOM 789 C CA . VAL A 1 104 ? -5.949 -4.233 0.236 1.00 91.56 104 VAL A CA 1
ATOM 790 C C . VAL A 1 104 ? -6.775 -3.552 -0.865 1.00 91.56 104 VAL A C 1
ATOM 792 O O . VAL A 1 104 ? -6.235 -3.009 -1.830 1.00 91.56 104 VAL A O 1
ATOM 795 N N . ASP A 1 105 ? -8.094 -3.588 -0.722 1.00 90.44 105 ASP A N 1
ATOM 796 C CA . ASP A 1 105 ? -9.106 -2.989 -1.592 1.00 90.44 105 ASP A CA 1
ATOM 797 C C . ASP A 1 105 ? -9.552 -1.602 -1.104 1.00 90.44 105 ASP A C 1
ATOM 799 O O . ASP A 1 105 ? -10.481 -1.017 -1.653 1.00 90.44 105 ASP A O 1
ATOM 803 N N . ALA A 1 106 ? -8.876 -1.051 -0.093 1.00 88.94 106 ALA A N 1
ATOM 804 C CA . ALA A 1 106 ? -9.208 0.247 0.464 1.00 88.94 106 ALA A CA 1
ATOM 805 C C . ALA A 1 106 ? -9.156 1.376 -0.589 1.00 88.94 106 ALA A C 1
ATOM 807 O O . ALA A 1 106 ? -8.164 1.481 -1.322 1.00 88.94 106 ALA A O 1
ATOM 808 N N . PRO A 1 107 ? -10.172 2.258 -0.643 1.00 89.44 107 PRO A N 1
ATOM 809 C CA . PRO A 1 107 ? -10.284 3.293 -1.674 1.00 89.44 107 PRO A CA 1
ATOM 810 C C . PRO A 1 107 ? -9.257 4.422 -1.519 1.00 89.44 107 PRO A C 1
ATOM 812 O O . PRO A 1 107 ? -8.939 5.101 -2.491 1.00 89.44 107 PRO A O 1
ATOM 815 N N . TYR A 1 108 ? -8.714 4.614 -0.316 1.00 87.75 108 TYR A N 1
ATOM 816 C CA . TYR A 1 108 ? -7.667 5.601 -0.048 1.00 87.75 108 TYR A CA 1
ATOM 817 C C . TYR A 1 108 ? -6.284 5.156 -0.535 1.00 87.75 108 TYR A C 1
ATOM 819 O O . TYR A 1 108 ? -5.389 5.982 -0.627 1.00 87.75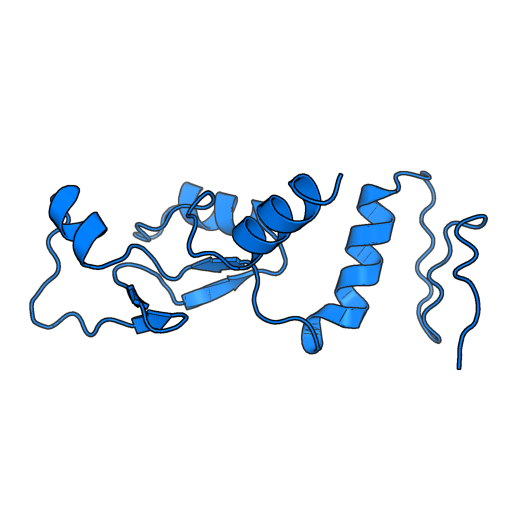 108 TYR A O 1
ATOM 827 N N . LEU A 1 109 ? -6.070 3.876 -0.865 1.00 90.38 109 LEU A N 1
ATOM 828 C CA . LEU A 1 109 ? -4.787 3.447 -1.422 1.00 90.38 109 LEU A CA 1
ATOM 829 C C . LEU A 1 109 ? -4.623 4.008 -2.834 1.00 90.38 109 LEU A C 1
ATOM 831 O O . LEU A 1 109 ? -5.403 3.674 -3.730 1.00 90.38 109 LEU A O 1
ATOM 835 N N . ARG A 1 110 ? -3.554 4.779 -3.057 1.00 88.31 110 ARG A N 1
ATOM 836 C CA . ARG A 1 110 ? -3.228 5.369 -4.365 1.00 88.31 110 ARG A CA 1
ATOM 837 C C . ARG A 1 110 ? -3.271 4.345 -5.505 1.00 88.31 110 ARG A C 1
ATOM 839 O O . ARG A 1 110 ? -3.840 4.607 -6.561 1.00 88.31 110 ARG A O 1
ATOM 846 N N . GLY A 1 111 ? -2.774 3.128 -5.271 1.00 86.31 111 GLY A N 1
ATOM 847 C CA . GLY A 1 111 ? -2.827 2.047 -6.258 1.00 86.31 111 GLY A CA 1
ATOM 848 C C . GLY A 1 111 ? -4.241 1.620 -6.682 1.00 86.31 111 GLY A C 1
ATOM 849 O O . GLY A 1 111 ? -4.418 1.158 -7.808 1.00 86.31 111 GLY A O 1
ATOM 850 N N . ASN A 1 112 ? -5.254 1.772 -5.821 1.00 88.75 112 ASN A N 1
ATOM 851 C CA . ASN A 1 112 ? -6.660 1.505 -6.153 1.00 88.75 112 ASN A CA 1
ATOM 852 C C . ASN A 1 112 ? -7.329 2.705 -6.843 1.00 88.75 112 ASN A C 1
ATOM 854 O O . ASN A 1 112 ? -8.160 2.512 -7.736 1.00 88.75 112 ASN A O 1
ATOM 858 N N . GLN A 1 113 ? -6.947 3.931 -6.477 1.00 86.50 113 GLN A N 1
ATOM 859 C CA . GLN A 1 113 ? -7.422 5.154 -7.132 1.00 86.50 113 GLN A CA 1
ATOM 860 C C . GLN A 1 113 ? -6.982 5.206 -8.599 1.00 86.50 113 GLN A C 1
ATOM 862 O O . GLN A 1 113 ? -7.811 5.420 -9.482 1.00 86.50 113 GLN A O 1
ATOM 867 N N . GLU A 1 114 ? -5.710 4.906 -8.878 1.00 83.25 114 GLU A N 1
ATOM 868 C CA . GLU A 1 114 ? -5.167 4.862 -10.242 1.00 83.25 114 GLU A CA 1
ATOM 869 C C . GLU A 1 114 ? -5.885 3.824 -11.117 1.00 83.25 114 GLU A C 1
ATOM 871 O O . GLU A 1 114 ? -6.269 4.118 -12.247 1.00 83.25 114 GLU A O 1
ATOM 876 N N . LYS A 1 115 ? -6.151 2.624 -10.579 1.00 79.12 115 LYS A N 1
ATOM 877 C CA . LYS A 1 115 ? -6.926 1.587 -11.283 1.00 79.12 115 LYS A CA 1
ATOM 878 C C . LYS A 1 115 ? -8.343 2.047 -11.612 1.00 79.12 115 LYS A C 1
ATOM 880 O O . LYS A 1 115 ? -8.872 1.710 -12.669 1.00 79.12 115 LYS A O 1
ATOM 885 N N . SER A 1 116 ? -8.965 2.785 -10.696 1.00 74.94 116 SER A N 1
ATOM 886 C CA . SER A 1 116 ? -10.320 3.310 -10.876 1.00 74.94 116 SER A CA 1
ATOM 887 C C . SER A 1 116 ? -10.355 4.431 -11.918 1.00 74.94 116 SER A C 1
ATOM 889 O O . SER A 1 116 ? -11.303 4.503 -12.698 1.00 74.94 116 SER A O 1
ATOM 891 N N . ALA A 1 117 ? -9.311 5.265 -11.974 1.00 72.62 117 ALA A N 1
ATOM 892 C CA . ALA A 1 117 ? -9.144 6.297 -12.994 1.00 72.62 117 ALA A CA 1
ATOM 893 C C . ALA A 1 117 ? -8.916 5.694 -14.392 1.00 72.62 117 ALA A C 1
ATOM 895 O O . ALA A 1 117 ? -9.600 6.077 -15.339 1.00 72.62 117 ALA A O 1
ATOM 896 N N . GLU A 1 118 ? -8.042 4.688 -14.513 1.00 70.06 118 GLU A N 1
ATOM 897 C CA . GLU A 1 118 ? -7.762 4.002 -15.787 1.00 70.06 118 GLU A CA 1
ATOM 898 C C . GLU A 1 118 ? -9.019 3.328 -16.366 1.00 70.06 118 GLU A C 1
ATOM 900 O O . GLU A 1 118 ? -9.233 3.319 -17.576 1.00 70.06 118 GLU A O 1
ATOM 905 N N . LYS A 1 119 ? -9.900 2.820 -15.495 1.00 68.44 119 LYS A N 1
ATOM 906 C CA . LYS A 1 119 ? -11.158 2.170 -15.885 1.00 68.44 119 LYS A CA 1
ATOM 907 C C . LYS A 1 119 ? -12.265 3.150 -16.288 1.00 68.44 119 LYS A C 1
ATOM 909 O O . LYS A 1 119 ? -13.169 2.746 -17.004 1.00 68.44 119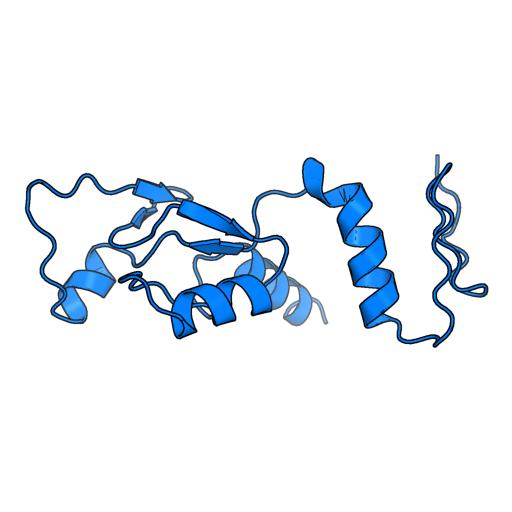 LYS A O 1
ATOM 914 N N . LYS A 1 120 ? -12.215 4.404 -15.820 1.00 63.47 120 LYS A N 1
ATOM 915 C CA . LYS A 1 120 ? -13.160 5.473 -16.201 1.00 63.47 120 LYS A CA 1
ATOM 916 C C . LYS A 1 120 ? -12.803 6.145 -17.527 1.00 63.47 120 LYS A C 1
ATOM 918 O O . LYS A 1 120 ? -13.661 6.784 -18.118 1.00 63.47 120 LYS A O 1
ATOM 923 N N . SER A 1 121 ? -11.552 6.030 -17.968 1.00 56.66 121 SER A N 1
ATOM 924 C CA . SER A 1 121 ? -11.060 6.668 -19.193 1.00 56.66 121 SER A CA 1
ATOM 925 C C . SER A 1 121 ? -11.206 5.786 -20.444 1.00 56.66 121 SER A C 1
ATOM 927 O O . SER A 1 121 ? -10.570 6.069 -21.459 1.00 56.66 121 SER A O 1
ATOM 929 N N . ARG A 1 122 ? -11.982 4.702 -20.358 1.00 48.91 122 ARG A N 1
ATOM 930 C CA . ARG A 1 122 ? -12.095 3.639 -21.357 1.00 48.91 122 ARG A CA 1
ATOM 931 C C . ARG A 1 122 ? -13.560 3.338 -21.631 1.00 48.91 122 ARG A C 1
ATOM 933 O O . ARG A 1 122 ? -13.863 3.059 -22.807 1.00 48.91 122 ARG A O 1
#

Radius of gyration: 18.27 Å; chains: 1; bounding box: 39×30×54 Å

Secondary structure (DSSP, 8-state):
------TTS-B--STT---B-TT--HHHHHHHHHHHSTTTS--SEE--EEEHHHHHHTT----TT--PEEETTEEEEE----EESSHHHHHHHHHH-SS----TT-TTSHHHHHHHHHHH--